Protein AF-A0ABD0MJD5-F1 (afdb_monomer)

Foldseek 3Di:
DDDDDDPPPDDDDPDDDCLPVCDPVNVVVVCVVVVNPDDDPVVSVVVSVVVVVVCVQLVVQQVVVCVVVVHPDRDPVSSQVSCVVVVNHD

Sequence (90 aa):
MSARGKRKTASPEILRDNIQGITKPAIRRLARRGGVKRISGLIYEETRGVLKMFLENVIRDAVTYTEHAKRKTVTAMDVVYALKRQRRTL

Secondary structure (DSSP, 8-state):
----PPP--PPPP----GGGGS-HHHHHHHHHHTT-----TTHHHHHHHHHHHHHHHHHHHHHHHHHHTT-SS--HHHHHHHHHHTT---

Structure (mmCIF, N/CA/C/O backbone):
data_AF-A0ABD0MJD5-F1
#
_entry.id   AF-A0ABD0MJD5-F1
#
loop_
_atom_site.group_PDB
_atom_site.id
_atom_site.type_symbol
_atom_site.label_atom_id
_atom_site.label_alt_id
_atom_site.label_comp_id
_atom_site.label_asym_id
_atom_site.label_entity_id
_atom_site.label_seq_id
_atom_site.pdbx_PDB_ins_code
_atom_site.Cartn_x
_atom_site.Cartn_y
_atom_site.Cartn_z
_atom_site.occupancy
_atom_site.B_iso_or_equiv
_atom_site.auth_seq_id
_atom_site.auth_comp_id
_atom_site.auth_asym_id
_atom_site.auth_atom_id
_atom_site.pdbx_PDB_model_num
ATOM 1 N N . MET A 1 1 ? -0.488 -29.255 39.311 1.00 43.34 1 MET A N 1
ATOM 2 C CA . MET A 1 1 ? -0.422 -27.784 39.140 1.00 43.34 1 MET A CA 1
ATOM 3 C C . MET A 1 1 ? 0.564 -27.490 38.015 1.00 43.34 1 MET A C 1
ATOM 5 O O . MET A 1 1 ? 1.751 -27.690 38.210 1.00 43.34 1 MET A O 1
ATOM 9 N N . SER A 1 2 ? 0.085 -27.141 36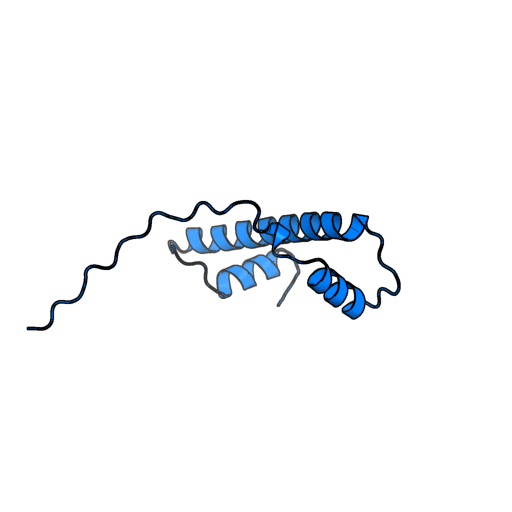.816 1.00 45.94 2 SER A N 1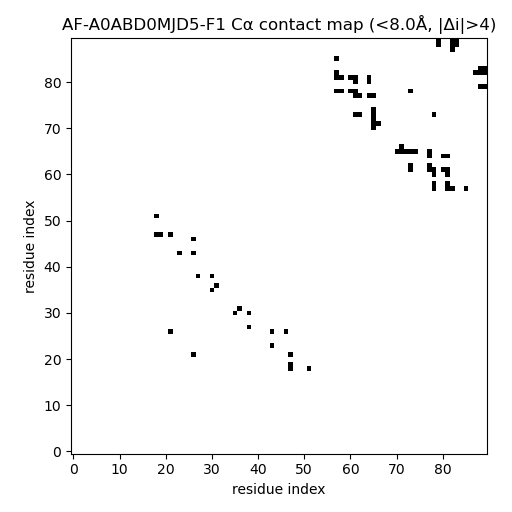
ATOM 10 C CA . SER A 1 2 ? 0.948 -26.867 35.654 1.00 45.94 2 SER A CA 1
ATOM 11 C C . SER A 1 2 ? 1.213 -25.365 35.556 1.00 45.94 2 SER A C 1
ATOM 13 O O . SER A 1 2 ? 0.278 -24.572 35.421 1.00 45.94 2 SER A O 1
ATOM 15 N N . ALA A 1 3 ? 2.478 -24.967 35.694 1.00 50.12 3 ALA A N 1
ATOM 16 C CA . ALA A 1 3 ? 2.905 -23.578 35.626 1.00 50.12 3 ALA A CA 1
ATOM 17 C C . ALA A 1 3 ? 2.797 -23.064 34.181 1.00 50.12 3 ALA A C 1
ATOM 19 O O . ALA A 1 3 ? 3.614 -23.393 33.322 1.00 50.12 3 ALA A O 1
ATOM 20 N N . ARG A 1 4 ? 1.789 -22.227 33.904 1.00 52.47 4 ARG A N 1
ATOM 21 C CA . ARG A 1 4 ? 1.740 -21.413 32.680 1.00 52.47 4 ARG A CA 1
ATOM 22 C C . ARG A 1 4 ? 2.961 -20.488 32.668 1.00 52.47 4 ARG A C 1
ATOM 24 O O . ARG A 1 4 ? 3.032 -19.544 33.452 1.00 52.47 4 ARG A O 1
ATOM 31 N N . GLY A 1 5 ? 3.911 -20.763 31.775 1.00 52.22 5 GLY A N 1
ATOM 32 C CA . GLY A 1 5 ? 5.067 -19.904 31.534 1.00 52.22 5 GLY A CA 1
ATOM 33 C C . GLY A 1 5 ? 4.634 -18.470 31.215 1.00 52.22 5 GLY A C 1
ATOM 34 O O . GLY A 1 5 ? 3.766 -18.241 30.369 1.00 52.22 5 GLY A O 1
ATOM 35 N N . LYS A 1 6 ? 5.228 -17.496 31.913 1.00 54.50 6 LYS A N 1
ATOM 36 C CA . LYS A 1 6 ? 5.040 -16.065 31.648 1.00 54.50 6 LYS A CA 1
ATOM 37 C C . LYS A 1 6 ? 5.447 -15.774 30.197 1.00 54.50 6 LYS A C 1
ATOM 39 O O . LYS A 1 6 ? 6.611 -15.945 29.841 1.00 54.50 6 LYS A O 1
ATOM 44 N N . ARG A 1 7 ? 4.502 -15.326 29.358 1.00 59.72 7 ARG A N 1
ATOM 45 C CA . ARG A 1 7 ? 4.820 -14.761 28.036 1.00 59.72 7 ARG A CA 1
ATOM 46 C C . ARG A 1 7 ? 5.726 -13.552 28.258 1.00 59.72 7 ARG A C 1
ATOM 48 O O . ARG A 1 7 ? 5.302 -12.589 28.890 1.00 59.72 7 ARG A O 1
ATOM 55 N N . LYS A 1 8 ? 6.959 -13.603 27.746 1.00 54.84 8 LYS A N 1
ATOM 56 C CA . LYS A 1 8 ? 7.800 -12.411 27.598 1.00 54.84 8 LYS A CA 1
ATOM 57 C C . LYS A 1 8 ? 7.012 -11.412 26.750 1.00 54.84 8 LYS A C 1
ATOM 59 O O . LYS A 1 8 ? 6.728 -11.689 25.588 1.00 54.84 8 LYS A O 1
ATOM 64 N N . THR A 1 9 ? 6.614 -10.286 27.333 1.00 58.72 9 THR A N 1
ATOM 65 C CA . THR A 1 9 ? 6.112 -9.142 26.572 1.00 58.72 9 THR A CA 1
ATOM 66 C C . THR A 1 9 ? 7.289 -8.598 25.775 1.00 58.72 9 THR A C 1
ATOM 68 O O . THR A 1 9 ? 8.139 -7.901 26.324 1.00 58.72 9 THR A O 1
ATOM 71 N N . ALA A 1 10 ? 7.400 -9.009 24.511 1.00 64.88 10 ALA A N 1
ATOM 72 C CA . ALA A 1 10 ? 8.388 -8.458 23.600 1.00 64.88 10 ALA A CA 1
ATOM 73 C C . ALA A 1 10 ? 8.112 -6.957 23.442 1.00 64.88 10 ALA A C 1
ATOM 75 O O . ALA A 1 10 ? 6.980 -6.553 23.171 1.00 64.88 10 ALA A O 1
ATOM 76 N N . SER A 1 11 ? 9.139 -6.139 23.650 1.00 63.88 11 SER A N 1
ATOM 77 C CA . SER A 1 11 ? 9.133 -4.738 23.239 1.00 63.88 11 SER A CA 1
ATOM 78 C C . SER A 1 11 ? 8.822 -4.658 21.739 1.00 63.88 11 SER A C 1
ATOM 80 O O . SER A 1 11 ? 9.316 -5.516 21.002 1.00 63.88 11 SER A O 1
ATOM 82 N N . PRO A 1 12 ? 8.033 -3.670 21.272 1.00 68.12 12 PRO A N 1
ATOM 83 C CA . PRO A 1 12 ? 7.709 -3.544 19.857 1.00 68.12 12 PRO A CA 1
ATOM 84 C C . PRO A 1 12 ? 8.991 -3.505 19.023 1.00 68.12 12 PRO A C 1
ATOM 86 O O . PRO A 1 12 ? 9.860 -2.665 19.258 1.00 68.12 12 PRO A O 1
ATOM 89 N N . GLU A 1 13 ? 9.117 -4.429 18.074 1.00 75.81 13 GLU A N 1
ATOM 90 C CA . GLU A 1 13 ? 10.186 -4.386 17.085 1.00 75.81 13 GLU A CA 1
ATOM 91 C C . GLU A 1 13 ? 10.059 -3.075 16.304 1.00 75.81 13 GLU A C 1
ATOM 93 O O . GLU A 1 13 ? 8.971 -2.710 15.845 1.00 75.81 13 GLU A O 1
ATOM 98 N N . ILE A 1 14 ? 11.157 -2.325 16.202 1.00 76.69 14 ILE A N 1
ATOM 99 C CA . ILE A 1 14 ? 11.143 -1.054 15.484 1.00 76.69 14 ILE A CA 1
ATOM 100 C C . ILE A 1 14 ? 11.009 -1.376 13.996 1.00 76.69 14 ILE A C 1
ATOM 102 O O . ILE A 1 14 ? 11.969 -1.794 13.354 1.00 76.69 14 ILE A O 1
ATOM 106 N N . LEU A 1 15 ? 9.818 -1.160 13.443 1.00 81.88 15 LEU A N 1
ATOM 107 C CA . LEU A 1 15 ? 9.560 -1.337 12.018 1.00 81.88 15 LEU A CA 1
ATOM 108 C C . LEU A 1 15 ? 10.325 -0.264 11.229 1.00 81.88 15 LEU A C 1
ATOM 110 O O . LEU A 1 15 ? 10.023 0.925 11.342 1.00 81.88 15 LEU A O 1
ATOM 114 N N . ARG A 1 16 ? 11.314 -0.673 10.426 1.00 81.69 16 ARG A N 1
ATOM 115 C CA . ARG A 1 16 ? 12.084 0.208 9.530 1.00 81.69 16 ARG A CA 1
ATOM 116 C C . ARG A 1 16 ? 12.126 -0.382 8.125 1.00 81.69 16 ARG A C 1
ATOM 118 O O . ARG A 1 16 ? 12.270 -1.586 7.967 1.00 81.69 16 ARG A O 1
ATOM 125 N N . ASP A 1 17 ? 11.968 0.469 7.114 1.00 84.44 17 ASP A N 1
ATOM 126 C CA . ASP A 1 17 ? 12.199 0.166 5.691 1.00 84.44 17 ASP A CA 1
ATOM 127 C C . ASP A 1 17 ? 11.518 -1.090 5.111 1.00 84.44 17 ASP A C 1
ATOM 129 O O . ASP A 1 17 ? 11.931 -1.622 4.078 1.00 84.44 17 ASP A O 1
ATOM 133 N N . ASN A 1 18 ? 10.379 -1.496 5.684 1.00 91.44 18 ASN A N 1
ATOM 134 C CA . ASN A 1 18 ? 9.570 -2.631 5.214 1.00 91.44 18 ASN A CA 1
ATOM 135 C C . ASN A 1 18 ? 9.140 -2.523 3.739 1.00 91.44 18 ASN A C 1
ATOM 137 O O . ASN A 1 18 ? 8.795 -3.527 3.115 1.00 91.44 18 ASN A O 1
ATOM 141 N N . ILE A 1 19 ? 9.192 -1.323 3.153 1.00 94.81 19 ILE A N 1
ATOM 142 C CA . ILE A 1 19 ? 8.908 -1.099 1.734 1.00 94.81 19 ILE A CA 1
ATOM 143 C C . ILE A 1 19 ? 9.846 -1.898 0.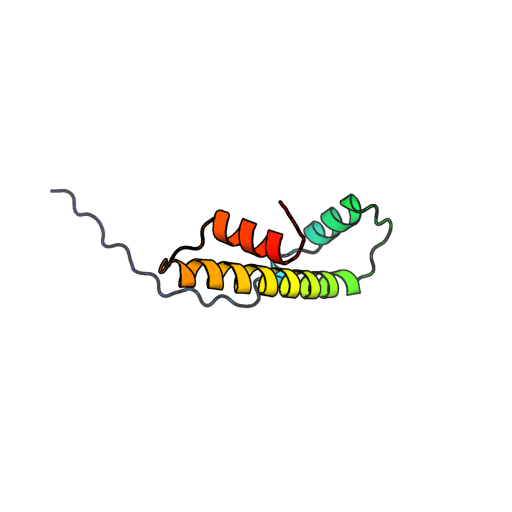812 1.00 94.81 19 ILE A C 1
ATOM 145 O O . ILE A 1 19 ? 9.439 -2.318 -0.273 1.00 94.81 19 ILE A O 1
ATOM 149 N N . GLN A 1 20 ? 11.073 -2.191 1.257 1.00 94.00 20 GLN A N 1
ATOM 150 C CA . GLN A 1 20 ? 12.017 -3.019 0.503 1.00 94.00 20 GLN A CA 1
ATOM 151 C C . GLN A 1 20 ? 11.617 -4.502 0.470 1.00 94.00 20 GLN A C 1
ATOM 153 O O . GLN A 1 20 ? 12.014 -5.219 -0.453 1.00 94.00 20 GLN A O 1
ATOM 158 N N . GLY A 1 21 ? 10.737 -4.936 1.382 1.00 94.94 21 GLY A N 1
ATOM 159 C CA . GLY A 1 21 ? 10.090 -6.251 1.345 1.00 94.94 21 GLY A CA 1
ATOM 160 C C . GLY A 1 21 ? 9.205 -6.461 0.109 1.00 94.94 21 GLY A C 1
ATOM 161 O O . GLY A 1 21 ? 8.946 -7.598 -0.289 1.00 94.94 21 GLY A O 1
ATOM 162 N N . ILE A 1 22 ? 8.801 -5.385 -0.577 1.00 96.88 22 ILE A N 1
ATOM 163 C CA . ILE A 1 22 ? 8.192 -5.467 -1.908 1.00 96.88 22 ILE A CA 1
ATOM 164 C C . ILE A 1 22 ? 9.307 -5.705 -2.930 1.00 96.88 22 ILE A C 1
ATOM 166 O O . ILE A 1 22 ? 9.939 -4.782 -3.443 1.00 96.88 22 ILE A O 1
ATOM 170 N N . THR A 1 23 ? 9.592 -6.980 -3.186 1.00 97.94 23 THR A N 1
ATOM 171 C CA . THR A 1 23 ? 10.762 -7.397 -3.967 1.00 97.94 23 THR A CA 1
ATOM 172 C C . THR A 1 23 ? 10.619 -7.134 -5.473 1.00 97.94 23 THR A C 1
ATOM 174 O O . THR A 1 23 ? 9.520 -7.146 -6.039 1.00 97.94 23 THR A O 1
ATOM 177 N N . LYS A 1 24 ? 11.753 -6.982 -6.177 1.00 98.00 24 LYS A N 1
A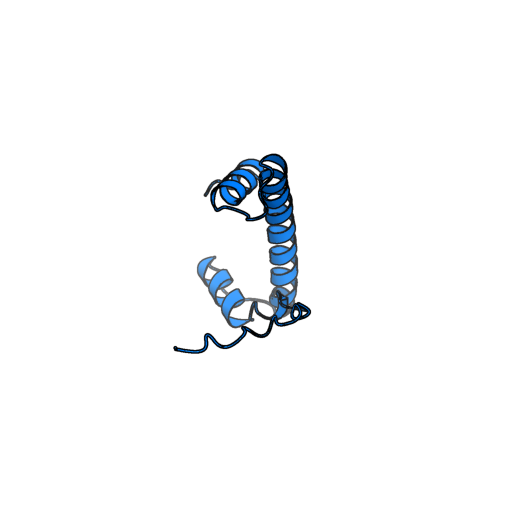TOM 178 C CA . LYS A 1 24 ? 11.789 -6.807 -7.646 1.00 98.00 24 LYS A CA 1
ATOM 179 C C . LYS A 1 24 ? 11.011 -7.898 -8.415 1.00 98.00 24 LYS A C 1
ATOM 181 O O . LYS A 1 24 ? 10.300 -7.544 -9.359 1.00 98.00 24 LYS A O 1
ATOM 186 N N . PRO A 1 25 ? 11.071 -9.200 -8.048 1.00 98.31 25 PRO A N 1
ATOM 187 C CA . PRO A 1 25 ? 10.237 -10.224 -8.676 1.00 98.31 25 PRO A CA 1
ATOM 188 C C . PRO A 1 25 ? 8.732 -10.005 -8.475 1.00 98.31 25 PRO A C 1
ATOM 190 O O . PRO A 1 25 ? 7.967 -10.256 -9.405 1.00 98.31 25 PRO A O 1
ATOM 193 N N . ALA A 1 26 ? 8.290 -9.517 -7.310 1.00 98.38 26 ALA A N 1
ATOM 194 C CA . ALA A 1 26 ? 6.878 -9.217 -7.062 1.00 98.38 26 ALA A CA 1
ATOM 195 C C . ALA A 1 26 ? 6.378 -8.078 -7.961 1.00 98.38 26 ALA A C 1
ATOM 197 O O . ALA A 1 26 ? 5.363 -8.234 -8.640 1.00 98.38 26 ALA A O 1
ATOM 198 N N . ILE A 1 27 ? 7.149 -6.990 -8.056 1.00 98.50 27 ILE A N 1
ATOM 199 C CA . ILE A 1 27 ? 6.863 -5.866 -8.963 1.00 98.50 27 ILE A CA 1
ATOM 200 C C . ILE A 1 27 ? 6.829 -6.347 -10.418 1.00 98.50 27 ILE A C 1
ATOM 202 O O . ILE A 1 27 ? 5.908 -6.016 -11.164 1.00 98.50 27 ILE A O 1
ATOM 206 N N . ARG A 1 28 ? 7.778 -7.204 -10.823 1.00 98.38 28 ARG A N 1
ATOM 207 C CA . ARG A 1 28 ? 7.782 -7.796 -12.167 1.00 98.38 28 ARG A CA 1
ATOM 208 C C . ARG A 1 28 ? 6.505 -8.594 -12.427 1.00 98.38 28 ARG A C 1
ATOM 210 O O . ARG A 1 28 ? 5.919 -8.417 -13.488 1.00 98.38 28 ARG A O 1
ATOM 217 N N . ARG A 1 29 ? 6.055 -9.438 -11.490 1.00 98.56 29 ARG A N 1
ATOM 218 C CA . ARG A 1 29 ? 4.806 -10.213 -11.636 1.00 98.56 29 ARG A CA 1
ATOM 219 C C . ARG A 1 29 ? 3.583 -9.308 -11.806 1.00 98.56 29 ARG A C 1
ATOM 221 O O . ARG A 1 29 ? 2.763 -9.587 -12.676 1.00 98.56 29 ARG A O 1
ATOM 228 N N . LEU A 1 30 ? 3.487 -8.219 -11.041 1.00 98.19 30 LEU A N 1
ATOM 229 C CA . LEU A 1 30 ? 2.413 -7.228 -11.187 1.00 98.19 30 LEU A CA 1
ATOM 230 C C . LEU A 1 30 ? 2.442 -6.560 -12.567 1.00 98.19 30 LEU A C 1
ATOM 232 O O . LEU A 1 30 ? 1.433 -6.549 -13.266 1.00 98.19 30 LEU A O 1
ATOM 236 N N . ALA A 1 31 ? 3.609 -6.085 -13.000 1.00 98.06 31 ALA A N 1
ATOM 237 C CA . ALA A 1 31 ? 3.774 -5.467 -14.312 1.00 98.06 31 ALA A CA 1
ATOM 238 C C . ALA A 1 31 ? 3.458 -6.447 -15.458 1.00 98.06 31 ALA A C 1
ATOM 240 O O . ALA A 1 31 ? 2.786 -6.077 -16.417 1.00 98.06 31 ALA A O 1
ATOM 241 N N . ARG A 1 32 ? 3.876 -7.719 -15.351 1.00 98.25 32 ARG A N 1
ATOM 242 C CA . ARG A 1 32 ? 3.514 -8.754 -16.336 1.00 98.25 32 ARG A CA 1
ATOM 243 C C . ARG A 1 32 ? 2.012 -8.997 -16.389 1.00 98.25 32 ARG A C 1
ATOM 245 O O . ARG A 1 32 ? 1.475 -9.085 -17.486 1.00 98.25 32 ARG A O 1
ATOM 252 N N . ARG A 1 33 ? 1.336 -9.060 -15.236 1.00 98.44 33 ARG A N 1
ATOM 253 C CA . ARG A 1 33 ? -0.132 -9.166 -15.177 1.00 98.44 33 ARG A CA 1
ATOM 254 C C . ARG A 1 33 ? -0.810 -7.979 -15.869 1.00 98.44 33 ARG A C 1
ATOM 256 O O . ARG A 1 33 ? -1.827 -8.172 -16.516 1.00 98.44 33 ARG A O 1
ATOM 263 N N . GLY A 1 34 ? -0.219 -6.789 -15.785 1.00 97.88 34 GLY A N 1
ATOM 264 C CA . GLY A 1 34 ? -0.656 -5.596 -16.516 1.00 97.88 34 GLY A CA 1
ATOM 265 C C . GLY A 1 34 ? -0.234 -5.534 -17.993 1.00 97.88 34 GLY A C 1
ATOM 266 O O . GLY A 1 34 ? -0.367 -4.479 -18.599 1.00 97.88 34 GLY A O 1
ATOM 267 N N . GLY A 1 35 ? 0.322 -6.604 -18.576 1.00 98.12 35 GLY A N 1
ATOM 268 C CA . GLY A 1 35 ? 0.715 -6.639 -19.993 1.00 98.12 35 GLY A CA 1
ATOM 269 C C . GLY A 1 35 ? 2.027 -5.915 -20.327 1.00 98.12 35 GLY A C 1
ATOM 270 O O . GLY A 1 35 ? 2.364 -5.737 -21.497 1.00 98.12 35 GLY A O 1
ATOM 271 N N . VAL A 1 36 ? 2.815 -5.510 -19.328 1.00 98.06 36 VAL A N 1
ATOM 272 C CA . VAL A 1 36 ? 4.070 -4.782 -19.557 1.00 98.06 36 VAL A CA 1
ATOM 273 C C . VAL A 1 36 ? 5.136 -5.721 -20.130 1.00 98.06 36 VAL A C 1
ATOM 275 O O . VAL A 1 36 ? 5.525 -6.695 -19.480 1.00 98.06 36 VAL A O 1
ATOM 278 N N . LYS A 1 37 ? 5.659 -5.414 -21.330 1.00 97.50 37 LYS A N 1
ATOM 279 C CA . LYS A 1 37 ? 6.653 -6.233 -22.066 1.00 97.50 37 LYS A CA 1
ATOM 280 C C . LYS A 1 37 ? 8.115 -5.980 -21.667 1.00 97.50 37 LYS A C 1
ATOM 282 O O . LYS A 1 37 ? 8.903 -6.930 -21.626 1.00 97.50 37 LYS A O 1
ATOM 287 N N . ARG A 1 38 ? 8.504 -4.752 -21.324 1.00 97.75 38 ARG A N 1
ATOM 288 C CA . ARG A 1 38 ? 9.852 -4.401 -20.827 1.00 97.75 38 ARG A CA 1
ATOM 289 C C . ARG A 1 38 ? 9.724 -3.424 -19.660 1.00 97.75 38 ARG A C 1
ATOM 291 O O . ARG A 1 38 ? 8.796 -2.629 -19.640 1.00 97.75 38 ARG A O 1
ATOM 298 N N . ILE A 1 39 ? 10.626 -3.517 -18.683 1.00 97.19 39 ILE A N 1
ATOM 299 C CA . ILE A 1 39 ? 10.583 -2.722 -17.447 1.00 97.19 39 ILE A CA 1
ATOM 300 C C . ILE A 1 39 ? 11.964 -2.101 -17.235 1.00 97.19 39 ILE A C 1
ATOM 302 O O . ILE A 1 39 ? 12.955 -2.832 -17.228 1.00 97.19 39 ILE A O 1
ATOM 306 N N . SER A 1 40 ? 12.018 -0.778 -17.064 1.00 97.62 40 SER A N 1
ATOM 307 C CA . SER A 1 40 ? 13.247 -0.052 -16.713 1.00 97.62 40 SER A CA 1
ATOM 308 C C . SER A 1 40 ? 13.660 -0.315 -15.258 1.00 97.62 40 SER A C 1
ATOM 310 O O . SER A 1 40 ? 12.821 -0.609 -14.407 1.00 97.62 40 SER A O 1
ATOM 312 N N . GLY A 1 41 ? 14.955 -0.187 -14.956 1.00 96.62 41 GLY A N 1
ATOM 313 C CA . GLY A 1 41 ? 15.493 -0.362 -13.604 1.00 96.62 41 GLY A CA 1
ATOM 314 C C . GLY A 1 41 ? 14.926 0.624 -12.576 1.00 96.62 41 GLY A C 1
ATOM 315 O O . GLY A 1 41 ? 14.728 0.248 -11.426 1.00 96.62 41 GLY A O 1
ATOM 316 N N . LEU A 1 42 ? 14.591 1.848 -12.992 1.00 97.44 42 LEU A N 1
ATOM 317 C CA . LEU A 1 42 ? 14.062 2.886 -12.096 1.00 97.44 42 LEU A CA 1
ATOM 318 C C . LEU A 1 42 ? 12.636 2.587 -11.602 1.00 97.44 42 LEU A C 1
ATOM 320 O O . LEU A 1 42 ? 12.238 3.035 -10.530 1.00 97.44 42 LEU A O 1
ATOM 324 N N . ILE A 1 43 ? 11.885 1.754 -12.331 1.00 97.94 43 ILE A N 1
ATOM 325 C CA . ILE A 1 43 ? 10.484 1.442 -12.015 1.00 97.94 43 ILE A CA 1
ATOM 326 C C . ILE A 1 43 ? 10.338 0.711 -10.674 1.00 97.94 43 ILE A C 1
ATOM 328 O O . ILE A 1 43 ? 9.277 0.787 -10.060 1.00 97.94 43 ILE A O 1
ATOM 332 N N . TYR A 1 44 ? 11.367 0.011 -10.183 1.00 97.75 44 TYR A N 1
ATOM 333 C CA . TYR A 1 44 ? 11.251 -0.717 -8.914 1.00 97.75 44 TYR A CA 1
ATOM 334 C C . TYR A 1 44 ? 11.101 0.216 -7.708 1.00 97.75 44 TYR A C 1
ATOM 336 O O . TYR A 1 44 ? 10.306 -0.083 -6.820 1.00 97.75 44 TYR A O 1
ATOM 344 N N . GLU A 1 45 ? 11.839 1.327 -7.661 1.00 97.62 45 GLU A N 1
ATOM 345 C CA . GLU A 1 45 ? 11.684 2.306 -6.577 1.00 97.62 45 GLU A CA 1
ATOM 346 C C . GLU A 1 45 ? 10.448 3.180 -6.799 1.00 97.62 45 GLU A C 1
ATOM 348 O O . GLU A 1 45 ? 9.676 3.380 -5.865 1.00 97.62 45 GLU A O 1
ATOM 353 N N . GLU A 1 46 ? 10.170 3.577 -8.045 1.00 97.81 46 GLU A N 1
ATOM 354 C CA . GLU A 1 46 ? 8.957 4.335 -8.383 1.00 97.81 46 GLU A CA 1
ATOM 355 C C . GLU A 1 46 ? 7.683 3.583 -7.961 1.00 97.81 46 GLU A C 1
ATOM 357 O O . GLU A 1 46 ? 6.812 4.117 -7.276 1.00 97.81 46 GLU A O 1
ATOM 362 N N . THR A 1 47 ? 7.605 2.285 -8.277 1.00 98.19 47 THR A N 1
ATOM 363 C CA . THR A 1 47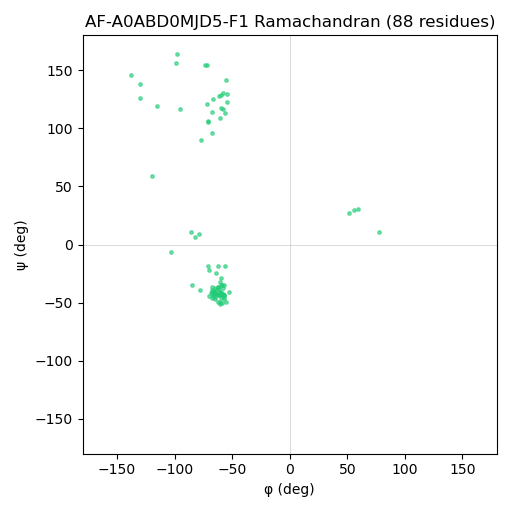 ? 6.457 1.446 -7.900 1.00 98.19 47 THR A CA 1
ATOM 364 C C . THR A 1 47 ? 6.304 1.353 -6.383 1.00 98.19 47 THR A C 1
ATOM 366 O O . THR A 1 47 ? 5.181 1.325 -5.879 1.00 98.19 47 THR A O 1
ATOM 369 N N . ARG A 1 48 ? 7.414 1.312 -5.635 1.00 98.06 48 ARG A N 1
ATOM 370 C CA . ARG A 1 48 ? 7.381 1.316 -4.167 1.00 98.06 48 ARG A CA 1
ATOM 371 C C . ARG A 1 48 ? 6.863 2.643 -3.622 1.00 98.06 48 ARG A C 1
ATOM 373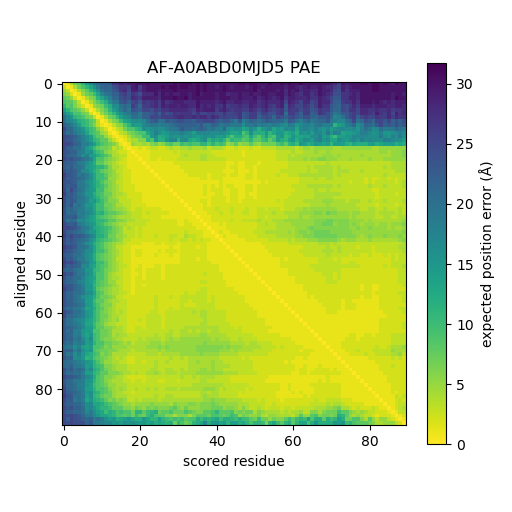 O O . ARG A 1 48 ? 6.034 2.618 -2.715 1.00 98.06 48 ARG A O 1
ATOM 380 N N . GLY A 1 49 ? 7.286 3.769 -4.195 1.00 97.69 49 GLY A N 1
ATOM 381 C CA . GLY A 1 49 ? 6.775 5.097 -3.846 1.00 97.69 49 GLY A CA 1
ATOM 382 C C . GLY A 1 49 ? 5.265 5.204 -4.061 1.00 97.69 49 GLY A C 1
ATOM 383 O O . GLY A 1 49 ? 4.525 5.536 -3.132 1.00 97.69 49 GLY A O 1
ATOM 384 N N . VAL A 1 50 ? 4.788 4.815 -5.246 1.00 97.69 50 VAL A N 1
ATOM 385 C CA . VAL A 1 50 ? 3.354 4.824 -5.584 1.00 97.69 50 VAL A CA 1
ATOM 386 C C . VAL A 1 50 ? 2.550 3.895 -4.670 1.00 97.69 50 VAL A C 1
ATOM 388 O O . VAL A 1 50 ? 1.486 4.279 -4.180 1.00 97.69 50 VAL A O 1
ATOM 391 N N . LEU A 1 51 ? 3.051 2.685 -4.402 1.00 97.62 51 LEU A N 1
ATOM 392 C CA . LEU A 1 51 ? 2.396 1.735 -3.501 1.00 97.62 51 LEU A CA 1
ATOM 393 C C . LEU A 1 51 ? 2.304 2.282 -2.074 1.00 97.62 51 LEU A C 1
ATOM 395 O O . LEU A 1 51 ? 1.254 2.163 -1.443 1.00 97.62 51 LEU A O 1
ATOM 399 N N . LYS A 1 52 ? 3.381 2.894 -1.574 1.00 96.56 52 LYS A N 1
ATOM 400 C CA . LYS A 1 52 ? 3.411 3.509 -0.247 1.00 96.56 52 LYS A CA 1
ATOM 401 C C . LYS A 1 52 ? 2.370 4.621 -0.141 1.00 96.56 52 LYS A C 1
ATOM 403 O O . LYS A 1 52 ? 1.531 4.563 0.751 1.00 96.56 52 LYS A O 1
ATOM 408 N N . MET A 1 53 ? 2.356 5.555 -1.091 1.00 97.31 53 MET A N 1
ATOM 409 C CA . MET A 1 53 ? 1.375 6.644 -1.130 1.00 97.31 53 MET A CA 1
ATOM 410 C C . MET A 1 53 ? -0.066 6.114 -1.174 1.00 97.31 53 MET A C 1
ATOM 412 O O . MET A 1 53 ? -0.946 6.618 -0.474 1.00 97.31 53 MET A O 1
ATOM 416 N N . PHE A 1 54 ? -0.322 5.078 -1.977 1.00 96.50 54 PHE A N 1
ATOM 417 C CA . PHE A 1 54 ? -1.641 4.455 -2.040 1.00 96.50 54 PHE A CA 1
ATOM 418 C C . PHE A 1 54 ? -2.072 3.885 -0.681 1.00 96.50 54 PHE A C 1
ATOM 420 O O . PHE A 1 54 ? -3.172 4.180 -0.211 1.00 96.50 54 PHE A O 1
ATOM 427 N N . LEU A 1 55 ? -1.203 3.103 -0.035 1.00 96.75 55 LEU A N 1
ATOM 428 C CA . LEU A 1 55 ? -1.498 2.492 1.261 1.00 96.75 55 LEU A CA 1
ATOM 429 C C . LEU A 1 55 ? -1.646 3.536 2.368 1.00 96.75 55 LEU A C 1
ATOM 431 O O . LEU A 1 55 ? -2.564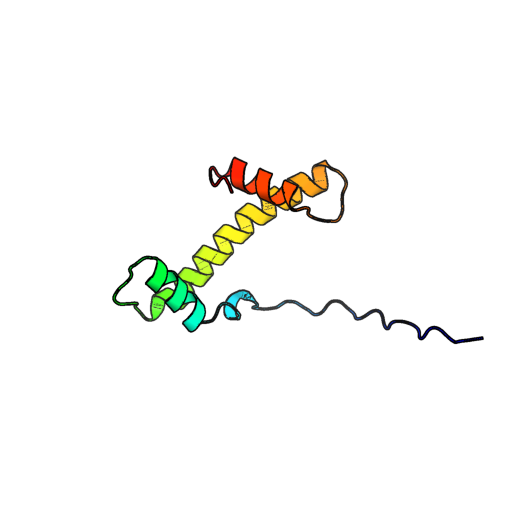 3.419 3.171 1.00 96.75 55 LEU A O 1
ATOM 435 N N . GLU A 1 56 ? -0.813 4.576 2.391 1.00 97.06 56 GLU A N 1
ATOM 436 C CA . GLU A 1 56 ? -0.933 5.675 3.355 1.00 97.06 56 GLU A CA 1
ATOM 437 C C . GLU A 1 56 ? -2.306 6.341 3.279 1.00 97.06 56 GLU A C 1
ATOM 439 O O . GLU A 1 56 ? -2.928 6.586 4.311 1.00 97.06 56 GLU A O 1
ATOM 444 N N . ASN A 1 57 ? -2.816 6.585 2.071 1.00 96.81 57 ASN A N 1
ATOM 445 C CA . ASN A 1 57 ? -4.125 7.206 1.892 1.00 96.81 57 ASN A CA 1
ATOM 446 C C . ASN A 1 57 ? -5.270 6.295 2.351 1.00 96.81 57 ASN A C 1
ATOM 448 O O . ASN A 1 57 ? -6.163 6.753 3.059 1.00 96.81 57 ASN A O 1
ATOM 452 N N . VAL A 1 58 ? -5.259 5.013 1.971 1.00 97.25 58 VAL A N 1
ATOM 453 C CA . VAL A 1 58 ? -6.310 4.057 2.373 1.00 97.25 58 VAL A CA 1
ATOM 454 C C . VAL A 1 58 ? -6.280 3.790 3.878 1.00 97.25 58 VAL A C 1
ATOM 456 O O . VAL A 1 58 ? -7.327 3.781 4.521 1.00 97.25 58 VAL A O 1
ATOM 459 N N . ILE A 1 59 ? -5.092 3.593 4.456 1.00 97.50 59 ILE A N 1
ATOM 460 C CA . ILE A 1 59 ? -4.937 3.295 5.885 1.00 97.50 59 ILE A CA 1
ATOM 461 C C . ILE A 1 59 ? -5.330 4.507 6.729 1.00 97.50 59 ILE A C 1
ATOM 463 O O . ILE A 1 59 ? -5.992 4.321 7.745 1.00 97.50 59 ILE A O 1
ATOM 467 N N . ARG A 1 60 ? -4.995 5.734 6.308 1.00 97.75 60 ARG A N 1
ATOM 468 C CA . ARG A 1 60 ? -5.418 6.957 7.008 1.00 97.75 60 ARG A CA 1
ATOM 469 C C . ARG A 1 60 ? -6.938 7.013 7.155 1.00 97.75 60 ARG A C 1
ATOM 471 O O . ARG 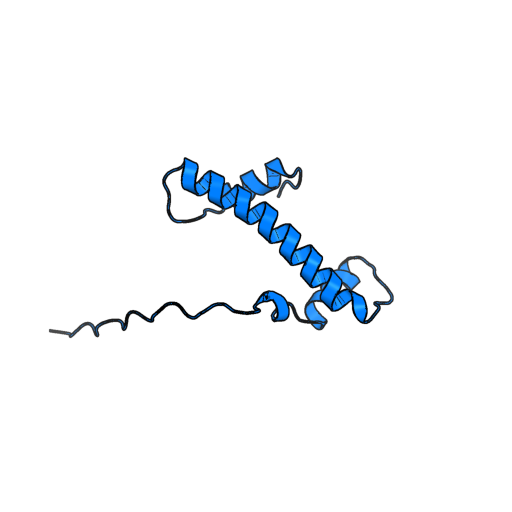A 1 60 ? -7.429 7.168 8.268 1.00 97.75 60 ARG A O 1
ATOM 478 N N . ASP A 1 61 ? -7.665 6.790 6.063 1.00 97.38 61 ASP A N 1
ATOM 479 C CA . ASP A 1 61 ? -9.131 6.771 6.075 1.00 97.38 61 ASP A CA 1
ATOM 480 C C . ASP A 1 61 ? -9.684 5.599 6.917 1.00 97.38 61 ASP A C 1
ATOM 482 O O . ASP A 1 61 ? -10.625 5.775 7.691 1.00 97.38 61 ASP A O 1
ATOM 486 N N . ALA A 1 62 ? -9.088 4.404 6.819 1.00 98.19 62 ALA A N 1
ATOM 487 C CA . ALA A 1 62 ? -9.516 3.233 7.593 1.00 98.19 62 ALA A CA 1
ATOM 488 C C . ALA A 1 62 ? -9.308 3.417 9.110 1.00 98.19 62 ALA A C 1
ATOM 490 O O . ALA A 1 62 ? -10.149 3.005 9.916 1.00 98.19 62 ALA A O 1
ATOM 491 N N . VAL A 1 63 ? -8.211 4.065 9.513 1.00 98.31 63 VAL A N 1
ATOM 492 C CA . VAL A 1 63 ? -7.959 4.436 10.913 1.00 98.31 63 VAL A CA 1
ATOM 493 C C . VAL A 1 63 ? -8.999 5.450 11.384 1.00 98.31 63 VAL A C 1
ATOM 495 O O . VAL A 1 63 ? -9.575 5.245 12.449 1.00 98.31 63 VAL A O 1
ATOM 498 N N . THR A 1 64 ? -9.352 6.449 10.568 1.00 98.06 64 THR A N 1
ATOM 499 C CA . THR A 1 64 ? -10.427 7.402 10.899 1.00 98.06 64 THR A CA 1
ATOM 500 C C . THR A 1 64 ? -11.766 6.705 11.168 1.00 98.06 64 THR A C 1
ATOM 502 O O . THR A 1 64 ? -12.431 7.020 12.155 1.00 98.06 64 THR A O 1
ATOM 505 N N . TYR A 1 65 ? -12.163 5.719 10.355 1.00 98.00 65 TYR A N 1
ATOM 506 C CA . TYR A 1 65 ? -13.382 4.935 10.620 1.00 98.00 65 TYR A CA 1
ATOM 507 C C . TYR A 1 65 ? -13.295 4.122 11.919 1.00 98.00 65 TYR A C 1
ATOM 509 O O . TYR A 1 65 ? -14.262 4.043 12.682 1.00 98.00 65 TYR A O 1
ATOM 517 N N . THR A 1 66 ? -12.123 3.550 12.192 1.00 98.56 66 THR A N 1
ATOM 518 C CA . THR A 1 66 ? -11.868 2.754 13.399 1.00 98.56 66 THR A CA 1
ATOM 519 C C . THR A 1 66 ? -11.973 3.610 14.665 1.00 98.56 66 THR A C 1
ATOM 521 O O . THR A 1 66 ? -12.642 3.216 15.627 1.00 98.56 66 THR A O 1
ATOM 524 N N . GLU A 1 67 ? -11.369 4.800 14.645 1.00 98.19 67 GLU A N 1
ATOM 525 C CA . GLU A 1 67 ? -11.407 5.781 15.734 1.00 98.19 67 GLU A CA 1
ATOM 526 C C . GLU A 1 67 ? -12.817 6.334 15.952 1.00 98.19 67 GLU A C 1
ATOM 528 O O . GLU A 1 67 ? -13.280 6.394 17.093 1.00 98.19 67 GLU A O 1
ATOM 533 N N . HIS A 1 68 ? -13.543 6.652 14.873 1.00 97.62 68 HIS A N 1
ATOM 534 C CA . HIS A 1 68 ? -14.936 7.103 14.951 1.00 97.62 68 HIS A CA 1
ATOM 535 C C . HIS A 1 68 ? -15.835 6.073 15.653 1.00 97.62 68 HIS A C 1
ATOM 537 O O . HIS A 1 6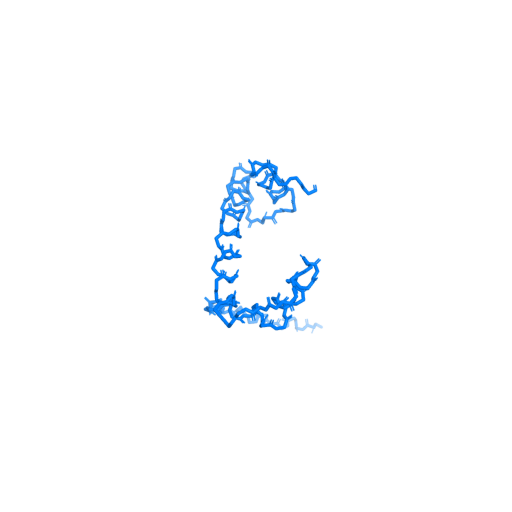8 ? -16.699 6.427 16.454 1.00 97.62 68 HIS A O 1
ATOM 543 N N . ALA A 1 69 ? -15.581 4.783 15.421 1.00 97.44 69 ALA A N 1
ATOM 544 C CA . ALA A 1 69 ? -16.279 3.686 16.081 1.00 97.44 69 ALA A CA 1
ATOM 545 C C . ALA A 1 69 ? -15.735 3.342 17.486 1.00 97.44 69 ALA A C 1
ATOM 547 O O . ALA A 1 69 ? -16.166 2.346 18.070 1.00 97.44 69 ALA A O 1
ATOM 548 N N . LYS A 1 70 ? -14.791 4.125 18.032 1.00 97.88 70 LYS A N 1
ATOM 549 C CA . LYS A 1 70 ? -14.141 3.918 19.343 1.00 97.88 70 LYS A CA 1
ATOM 550 C C . LYS A 1 70 ? -13.479 2.539 19.496 1.00 97.88 70 LYS A C 1
ATOM 552 O O . LYS A 1 70 ? -13.387 1.999 20.600 1.00 97.88 70 LYS A O 1
ATOM 557 N N . ARG A 1 71 ? -13.011 1.952 18.391 1.00 98.25 71 ARG A N 1
ATOM 558 C CA . ARG A 1 71 ? -12.310 0.659 18.365 1.00 98.25 71 ARG A CA 1
ATOM 559 C C . ARG A 1 71 ? -10.797 0.873 18.305 1.00 98.25 71 ARG A C 1
ATOM 561 O O . ARG A 1 71 ? -10.323 1.903 17.849 1.00 98.25 71 ARG A O 1
ATOM 568 N N . LYS A 1 72 ? -10.029 -0.127 18.751 1.00 97.38 72 LYS A N 1
ATOM 569 C CA . LYS A 1 72 ? -8.556 -0.172 18.602 1.00 97.38 72 LYS A CA 1
ATOM 570 C C . LYS A 1 72 ? -8.087 -1.123 17.496 1.00 97.38 72 LYS A C 1
ATOM 572 O O . LYS A 1 72 ? -6.899 -1.198 17.207 1.00 97.38 72 LYS A O 1
ATOM 577 N N . THR A 1 73 ? -9.013 -1.871 16.904 1.00 97.62 73 THR A N 1
ATOM 578 C CA . THR A 1 73 ? -8.738 -2.870 15.870 1.00 97.62 73 THR A CA 1
ATOM 579 C C . THR A 1 73 ? -9.402 -2.427 14.578 1.00 97.62 73 THR A C 1
ATOM 581 O O . THR A 1 73 ? -10.628 -2.289 14.535 1.00 97.62 73 THR A O 1
ATOM 584 N N . VAL A 1 74 ? -8.585 -2.217 13.543 1.00 98.06 74 VAL A N 1
ATOM 585 C CA . VAL A 1 74 ? -9.061 -1.965 12.180 1.00 98.06 74 VAL A CA 1
ATOM 586 C C . VAL A 1 74 ? -9.731 -3.235 11.667 1.00 98.06 74 VAL A C 1
ATOM 588 O O . VAL A 1 74 ? -9.142 -4.317 11.703 1.00 98.06 74 VAL A O 1
ATOM 591 N N . THR A 1 75 ? -10.975 -3.114 11.221 1.00 98.06 75 THR A N 1
ATOM 592 C CA . THR A 1 75 ? -11.759 -4.218 10.659 1.00 98.06 75 THR A CA 1
ATOM 593 C C . THR A 1 75 ? -11.708 -4.197 9.135 1.00 98.06 75 THR A C 1
ATOM 595 O O . THR A 1 75 ? -11.388 -3.181 8.518 1.00 98.06 75 THR A O 1
ATOM 598 N N . ALA A 1 76 ? -12.087 -5.310 8.503 1.00 97.44 76 ALA A N 1
ATOM 599 C CA . ALA A 1 76 ? -12.223 -5.364 7.048 1.00 97.44 76 ALA A CA 1
ATOM 600 C C . ALA A 1 76 ? -13.211 -4.306 6.517 1.00 97.44 76 ALA A C 1
ATOM 602 O O . ALA A 1 76 ? -12.976 -3.720 5.463 1.00 97.44 76 ALA A O 1
ATOM 603 N N . MET A 1 77 ? -14.275 -4.007 7.271 1.00 97.69 77 MET A N 1
ATOM 604 C CA . MET A 1 77 ? -15.269 -3.007 6.872 1.00 97.69 77 MET A CA 1
ATOM 605 C C . MET A 1 77 ? -14.706 -1.586 6.858 1.00 97.69 77 MET A C 1
ATOM 607 O O . MET A 1 77 ? -15.036 -0.827 5.951 1.00 97.69 77 MET A O 1
ATOM 611 N N . ASP A 1 78 ? -13.814 -1.243 7.791 1.00 97.75 78 ASP A N 1
ATOM 612 C CA . ASP A 1 78 ? -13.156 0.071 7.801 1.00 97.75 78 ASP A CA 1
ATOM 613 C C . ASP A 1 78 ? -12.329 0.278 6.518 1.00 97.75 78 ASP A C 1
ATOM 615 O O . ASP A 1 78 ? -12.347 1.354 5.920 1.00 97.75 78 ASP A O 1
ATOM 619 N N . VAL A 1 79 ? -11.668 -0.784 6.041 1.00 97.62 79 VAL A N 1
ATOM 620 C CA . VAL A 1 79 ? -10.912 -0.774 4.778 1.00 97.62 79 VAL A CA 1
ATOM 621 C C . VAL A 1 79 ? -11.845 -0.687 3.567 1.00 97.62 79 VAL A C 1
ATOM 623 O O . VAL A 1 79 ? -11.593 0.106 2.661 1.00 97.62 79 VAL A O 1
ATOM 626 N N . VAL A 1 80 ? -12.944 -1.450 3.545 1.00 97.50 80 VAL A N 1
ATOM 627 C CA . VAL A 1 80 ? -13.943 -1.388 2.459 1.00 97.50 80 VAL A CA 1
ATOM 628 C C . VAL A 1 80 ? -14.541 0.017 2.346 1.00 97.50 80 VAL A C 1
ATOM 630 O O . VAL A 1 80 ? -14.692 0.535 1.238 1.00 97.50 80 VAL A O 1
ATOM 633 N N . TYR A 1 81 ? -14.851 0.668 3.468 1.00 96.88 81 TYR A N 1
ATOM 634 C CA . TYR A 1 81 ? -15.372 2.035 3.465 1.00 96.88 81 TYR A CA 1
ATOM 635 C C . TYR A 1 81 ? -14.330 3.062 3.011 1.00 96.88 81 TYR A C 1
ATOM 637 O O . TYR A 1 81 ? -14.649 3.910 2.174 1.00 96.88 81 TYR A O 1
ATOM 645 N N . ALA A 1 82 ? -13.079 2.940 3.460 1.00 97.12 82 ALA A N 1
ATOM 646 C CA . ALA A 1 82 ? -11.973 3.770 2.977 1.00 97.12 82 ALA A CA 1
ATOM 647 C C . ALA A 1 82 ? -11.786 3.660 1.453 1.00 97.12 82 ALA A C 1
ATOM 649 O O . ALA A 1 82 ? -11.674 4.664 0.747 1.00 97.12 82 ALA A O 1
ATOM 650 N N . LEU A 1 83 ? -11.829 2.441 0.919 1.00 97.06 83 LEU A N 1
ATOM 651 C CA . LEU A 1 83 ? -11.710 2.180 -0.514 1.00 97.06 83 LEU A CA 1
ATOM 652 C C . LEU A 1 83 ? -12.890 2.749 -1.320 1.00 97.06 83 LEU A C 1
ATOM 654 O O . LEU A 1 83 ? -12.678 3.389 -2.356 1.00 97.06 83 LEU A O 1
ATOM 658 N N . LYS A 1 84 ? -14.127 2.599 -0.825 1.00 95.81 84 LYS A N 1
ATOM 659 C CA . LYS A 1 84 ? -15.323 3.204 -1.441 1.00 95.81 84 LYS A CA 1
ATOM 660 C C . LYS A 1 84 ? -15.224 4.729 -1.502 1.00 95.81 84 LYS A C 1
ATOM 662 O O . LYS A 1 84 ? -15.536 5.310 -2.542 1.00 95.81 84 LYS A O 1
ATOM 667 N N . ARG A 1 85 ? -14.720 5.381 -0.447 1.00 94.81 85 ARG A N 1
ATOM 668 C CA . ARG A 1 85 ? -14.494 6.839 -0.418 1.00 94.81 85 ARG A CA 1
ATOM 669 C C . ARG A 1 85 ? -13.527 7.302 -1.513 1.00 94.81 85 ARG A C 1
ATOM 671 O O . ARG A 1 85 ? -13.730 8.360 -2.103 1.00 94.81 85 ARG A O 1
ATOM 678 N N . GLN A 1 86 ? -12.523 6.490 -1.838 1.00 91.12 86 GLN A N 1
ATOM 679 C CA . GLN A 1 86 ? -11.551 6.764 -2.905 1.00 91.12 86 GLN A CA 1
ATOM 680 C C . GLN A 1 86 ? -12.016 6.319 -4.302 1.00 91.12 86 GLN A C 1
ATOM 682 O O . GLN A 1 86 ? -11.219 6.321 -5.241 1.00 91.12 86 GLN A O 1
ATOM 687 N N . ARG A 1 87 ? -13.295 5.939 -4.459 1.00 92.94 87 ARG A N 1
ATOM 688 C CA . ARG A 1 87 ? -13.880 5.404 -5.704 1.00 92.94 87 ARG A CA 1
ATOM 689 C C . ARG A 1 87 ? -13.197 4.123 -6.202 1.00 92.94 87 ARG A C 1
ATOM 691 O O . ARG A 1 87 ? -13.138 3.870 -7.402 1.00 92.94 87 ARG A O 1
ATOM 698 N N . ARG A 1 88 ? -12.678 3.311 -5.282 1.00 90.25 88 ARG A N 1
ATOM 699 C CA . ARG A 1 88 ? -12.011 2.030 -5.558 1.00 90.25 88 ARG A CA 1
ATOM 700 C C . ARG A 1 88 ? -12.759 0.891 -4.873 1.00 90.25 88 ARG A C 1
ATOM 702 O O . ARG A 1 88 ? -12.201 0.224 -4.013 1.00 90.25 88 ARG A O 1
ATOM 709 N N . THR A 1 89 ? -14.036 0.714 -5.202 1.00 86.69 89 THR A N 1
ATOM 710 C CA . THR A 1 89 ? -14.879 -0.321 -4.583 1.00 86.69 89 THR A CA 1
ATOM 711 C C . THR A 1 89 ? -14.274 -1.712 -4.788 1.00 86.69 89 THR A C 1
ATOM 713 O O . THR A 1 89 ? -13.901 -2.057 -5.909 1.00 86.69 89 THR A O 1
ATOM 716 N N . LEU A 1 90 ? -14.178 -2.470 -3.692 1.00 86.38 90 LEU A N 1
ATOM 717 C CA . LEU A 1 90 ? -13.759 -3.871 -3.637 1.00 86.38 90 LEU A CA 1
ATOM 718 C C . LEU A 1 90 ? -14.979 -4.776 -3.457 1.00 86.38 90 LEU A C 1
ATOM 720 O O . LEU A 1 90 ? -15.903 -4.343 -2.725 1.00 86.38 90 LEU A O 1
#

InterPro domains:
  IPR001951 Histone H4 [PR00623] (12-31)
  IPR001951 Histone H4 [PR00623] (32-52)
  IPR001951 Histone H4 [PR00623] (54-68)
  IPR001951 Histone H4 [PR00623] (69-81)
  IPR001951 Histone H4 [PR00623] (81-90)
  IPR001951 Histone H4 [PTHR10484] (12-90)
  IPR001951 Histone H4 [SM00417] (8-82)
  IPR001951 Histone H4 [cd22912] (14-90)
  IPR004823 TATA box binding protein associated factor (TAF), histone-like fold domain [SM00803] (20-85)
  IPR009072 Histone-fold [G3DSA:1.10.20.10] (17-90)
  IPR009072 Histone-fold [SSF47113] (12-88)
  IPR035425 CENP-T/Histone H4, histone fold [PF15511] (31-88)

Radius of gyration: 18.93 Å; Cα contacts (8 Å, |Δi|>4): 45; chains: 1; bounding box: 32×35×61 Å

Organism: Cirrhinus mrigala (NCBI:txid683832)

Mean predicted aligned error: 7.67 Å

pLDDT: mean 90.45, std 14.57, range [43.34, 98.56]

Nearest PDB structures (foldseek):
  8bvw-assembly1_b  TM=9.971E-01  e=5.278E-11  Xenopus laevis
  5x0x-assembly1_B  TM=9.940E-01  e=1.744E-10  Xenopus laevis
  7pf0-assembly1_B  TM=9.789E-01  e=1.123E-10  Homo sapiens
  7yrd-assembly1_F  TM=9.983E-01  e=4.482E-10  Xenopus laevis
  8xjv-assembly1_v  TM=8.277E-01  e=1.744E-10  Xenopus laevis

Solvent-accessible surface area (backbone atoms only — not comparable to full-atom values): 5630 Å² total; per-residue (Å²): 138,83,82,78,76,81,77,79,80,72,73,82,78,83,88,67,76,63,68,65,72,67,40,69,69,59,55,48,53,54,40,47,74,71,68,52,87,78,83,64,82,67,50,59,59,51,51,46,53,54,50,48,56,52,48,54,55,40,48,53,44,12,48,51,49,21,52,75,69,74,45,94,65,79,48,74,65,30,45,53,51,24,28,44,75,71,74,51,73,126